Protein AF-A0A7C5WAE3-F1 (afdb_monomer_lite)

Radius of gyration: 23.99 Å; chains: 1; bounding box: 66×28×50 Å

pLDDT: mean 85.36, std 8.63, range [55.19, 97.88]

Structure (mmCIF, N/CA/C/O backbone):
data_AF-A0A7C5WAE3-F1
#
_entry.id   AF-A0A7C5WAE3-F1
#
loop_
_atom_site.group_PDB
_atom_site.id
_atom_site.type_symbol
_atom_site.label_atom_id
_atom_site.label_alt_id
_atom_site.label_comp_id
_atom_site.label_asym_id
_atom_site.label_entity_id
_atom_site.label_seq_id
_atom_site.pdbx_PDB_ins_code
_atom_site.Cartn_x
_atom_site.Cartn_y
_atom_site.Cartn_z
_atom_site.occupancy
_atom_site.B_iso_or_equiv
_atom_site.auth_seq_id
_atom_site.auth_comp_id
_atom_site.auth_asym_id
_atom_site.auth_atom_id
_atom_site.pdbx_PDB_model_num
ATOM 1 N N . MET A 1 1 ? 46.257 0.105 -39.910 1.00 63.16 1 MET A N 1
ATOM 2 C CA . MET A 1 1 ? 45.805 -0.529 -38.641 1.00 63.16 1 MET A CA 1
ATOM 3 C C . MET A 1 1 ? 44.766 0.274 -37.851 1.00 63.16 1 MET A C 1
ATOM 5 O O . MET A 1 1 ? 43.813 -0.334 -37.385 1.00 63.16 1 MET A O 1
ATOM 9 N N . LYS A 1 2 ? 44.884 1.606 -37.702 1.00 74.25 2 LYS A N 1
ATOM 10 C CA . LYS A 1 2 ? 43.980 2.409 -36.845 1.00 74.25 2 LYS A CA 1
ATOM 11 C C . LYS A 1 2 ? 42.496 2.405 -37.276 1.00 74.25 2 LYS A C 1
ATOM 13 O O . LYS A 1 2 ? 41.632 2.284 -36.417 1.00 74.25 2 LYS A O 1
ATOM 18 N N . LEU A 1 3 ? 42.211 2.449 -38.584 1.00 78.12 3 LEU A N 1
ATOM 19 C CA . LEU A 1 3 ? 40.840 2.488 -39.125 1.00 78.12 3 LEU A CA 1
ATOM 20 C C . LEU A 1 3 ? 40.071 1.163 -38.957 1.00 78.12 3 LEU A C 1
ATOM 22 O O . LEU A 1 3 ? 38.913 1.153 -38.562 1.00 78.12 3 LEU A O 1
ATOM 26 N N . LYS A 1 4 ? 40.723 0.017 -39.191 1.00 78.81 4 LYS A N 1
ATOM 27 C CA . LYS A 1 4 ? 40.098 -1.299 -38.961 1.00 78.81 4 LYS A CA 1
ATOM 28 C C . LYS A 1 4 ? 39.796 -1.524 -37.474 1.00 78.81 4 LYS A C 1
ATOM 30 O O . LYS A 1 4 ? 38.754 -2.072 -37.136 1.00 78.81 4 LYS A O 1
ATOM 35 N N . ARG A 1 5 ? 40.676 -1.032 -36.588 1.00 82.62 5 ARG A N 1
ATOM 36 C CA . ARG A 1 5 ? 40.483 -1.090 -35.132 1.00 82.62 5 ARG A CA 1
ATOM 37 C C . ARG A 1 5 ? 39.309 -0.225 -34.668 1.00 82.62 5 ARG A C 1
ATOM 39 O O . ARG A 1 5 ? 38.564 -0.655 -33.797 1.00 82.62 5 ARG A O 1
ATOM 46 N N . SER A 1 6 ? 39.115 0.961 -35.252 1.00 82.06 6 SER A N 1
ATOM 47 C CA . SER A 1 6 ? 37.972 1.817 -34.906 1.00 82.06 6 SER A CA 1
ATOM 48 C C . SER A 1 6 ? 36.640 1.260 -35.418 1.00 82.06 6 SER A C 1
ATOM 50 O O . SER A 1 6 ? 35.639 1.374 -34.717 1.00 82.06 6 SER A O 1
ATOM 52 N N . ILE A 1 7 ? 36.621 0.611 -36.586 1.00 89.94 7 ILE A N 1
ATOM 53 C CA . ILE A 1 7 ? 35.427 -0.074 -37.108 1.00 89.94 7 ILE A CA 1
ATOM 54 C C . ILE A 1 7 ? 35.057 -1.269 -36.220 1.00 89.94 7 ILE A C 1
ATOM 56 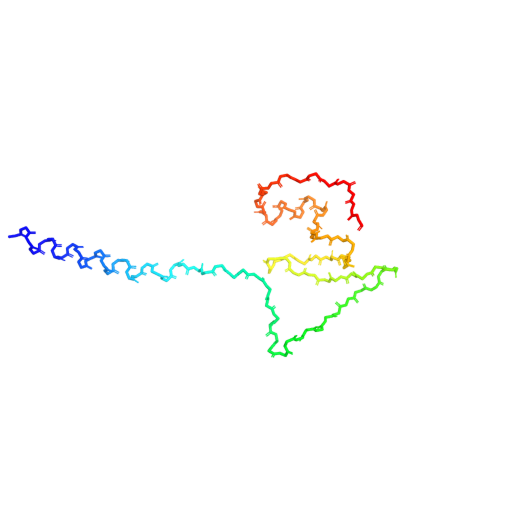O O . ILE A 1 7 ? 33.907 -1.378 -35.802 1.00 89.94 7 ILE A O 1
ATOM 60 N N . ALA A 1 8 ? 36.031 -2.113 -35.867 1.00 91.62 8 ALA A N 1
ATOM 61 C CA . ALA A 1 8 ? 35.805 -3.249 -34.975 1.00 91.62 8 ALA A CA 1
ATOM 62 C C . ALA A 1 8 ? 35.292 -2.806 -33.592 1.00 91.62 8 ALA A C 1
ATOM 64 O O . ALA A 1 8 ? 34.364 -3.406 -33.059 1.00 91.62 8 ALA A O 1
ATOM 65 N N . LEU A 1 9 ? 35.835 -1.710 -33.046 1.00 93.50 9 LEU A N 1
ATOM 66 C CA . LEU A 1 9 ? 35.387 -1.151 -31.768 1.00 93.50 9 LEU A CA 1
ATOM 67 C C . LEU A 1 9 ? 33.938 -0.648 -31.828 1.00 93.50 9 LEU A C 1
ATOM 69 O O . LEU A 1 9 ? 33.162 -0.904 -30.913 1.00 93.50 9 LEU A O 1
ATOM 73 N N . ARG A 1 10 ? 33.554 0.042 -32.909 1.00 93.31 10 ARG A N 1
ATOM 74 C CA . ARG A 1 10 ? 32.168 0.497 -33.105 1.00 93.31 10 ARG A CA 1
ATOM 75 C C . ARG A 1 10 ? 31.206 -0.680 -33.214 1.00 93.31 10 ARG A C 1
ATOM 77 O O . ARG A 1 10 ? 30.149 -0.648 -32.599 1.00 93.31 10 ARG A O 1
ATOM 84 N N . PHE A 1 11 ? 31.592 -1.723 -33.945 1.00 94.38 11 PHE A N 1
ATOM 85 C CA . PHE A 1 11 ? 30.779 -2.929 -34.080 1.00 94.38 11 PHE A CA 1
ATOM 86 C C . PHE A 1 11 ? 30.599 -3.643 -32.733 1.00 94.38 11 PHE A C 1
ATOM 88 O O . PHE A 1 11 ? 29.486 -4.016 -32.377 1.00 94.38 11 PHE A O 1
ATOM 95 N N . PHE A 1 12 ? 31.669 -3.747 -31.941 1.00 94.69 12 PHE A N 1
ATOM 96 C CA . PHE A 1 12 ? 31.622 -4.305 -30.590 1.00 94.69 12 PHE A CA 1
ATOM 97 C C . PHE A 1 12 ? 30.726 -3.492 -29.641 1.00 94.69 12 PHE A C 1
ATOM 99 O O . PHE A 1 12 ? 29.958 -4.075 -28.877 1.00 94.69 12 PHE A O 1
ATOM 106 N N . LEU A 1 13 ? 30.767 -2.156 -29.719 1.00 94.50 13 LEU A N 1
ATOM 107 C CA . LEU A 1 13 ? 29.895 -1.283 -28.926 1.00 94.50 13 LEU A CA 1
ATOM 108 C C . LEU A 1 13 ? 28.419 -1.445 -29.308 1.00 94.50 13 LEU A C 1
ATOM 110 O O . LEU A 1 13 ? 27.578 -1.565 -28.422 1.00 94.50 13 LEU A O 1
ATOM 114 N N . VAL A 1 14 ? 28.107 -1.503 -30.607 1.00 93.94 14 VAL A N 1
ATOM 115 C CA . VAL A 1 14 ? 26.732 -1.718 -31.091 1.00 93.94 14 VAL A CA 1
ATOM 116 C C . VAL A 1 14 ? 26.215 -3.095 -30.675 1.00 93.94 14 VAL A C 1
ATOM 118 O O . VAL A 1 14 ? 25.095 -3.198 -30.179 1.00 93.94 14 VAL A O 1
ATOM 121 N N . LEU A 1 15 ? 27.039 -4.140 -30.803 1.00 92.44 15 LEU A N 1
ATOM 122 C CA . LEU A 1 15 ? 26.677 -5.495 -30.390 1.00 92.44 15 LEU A CA 1
ATOM 123 C C . LEU A 1 15 ? 26.404 -5.559 -28.882 1.00 92.44 15 LEU A C 1
ATOM 125 O O . LEU A 1 15 ? 25.355 -6.043 -28.466 1.00 92.44 15 LEU A O 1
ATOM 129 N N . THR A 1 16 ? 27.300 -4.998 -28.070 1.00 90.44 16 THR A N 1
ATOM 130 C CA . THR A 1 16 ? 27.132 -4.947 -26.610 1.00 90.44 16 THR A CA 1
ATOM 131 C C . THR A 1 16 ? 25.858 -4.190 -26.226 1.00 90.44 16 THR A C 1
ATOM 133 O O . THR A 1 16 ? 25.076 -4.682 -25.420 1.00 90.44 16 THR A O 1
ATOM 136 N N . PHE A 1 17 ? 25.590 -3.038 -26.849 1.00 88.94 17 PHE A N 1
ATOM 137 C CA . PHE A 1 17 ? 24.369 -2.269 -26.597 1.00 88.94 17 PHE A CA 1
ATOM 138 C C . PHE A 1 17 ? 23.096 -3.032 -27.000 1.00 88.94 17 PHE A C 1
ATOM 140 O O . PHE A 1 17 ? 22.103 -2.992 -26.279 1.00 88.94 17 PHE A O 1
ATOM 147 N N . SER A 1 18 ? 23.127 -3.774 -28.113 1.00 87.56 18 SER A N 1
ATOM 148 C CA . SER A 1 18 ? 21.987 -4.585 -28.563 1.00 87.56 18 SER A CA 1
ATOM 149 C C . SER A 1 18 ? 21.667 -5.757 -27.626 1.00 87.56 18 SER A C 1
ATOM 151 O O . SER A 1 18 ? 20.499 -6.072 -27.424 1.00 87.56 18 SER A O 1
ATOM 153 N N . LEU A 1 19 ? 22.684 -6.355 -26.996 1.00 86.56 19 LEU A N 1
ATOM 154 C CA . LEU A 1 19 ? 22.519 -7.475 -26.063 1.00 86.56 19 LEU A CA 1
ATOM 155 C C . LEU A 1 19 ? 22.034 -7.034 -24.670 1.00 86.56 19 LEU A C 1
ATOM 157 O O . LEU A 1 19 ? 21.448 -7.833 -23.945 1.00 86.56 19 LEU A O 1
ATOM 161 N N . LEU A 1 20 ? 22.240 -5.768 -24.296 1.00 85.38 20 LEU A N 1
ATOM 162 C CA . LEU A 1 20 ? 21.876 -5.233 -22.977 1.00 85.38 20 LEU A CA 1
ATOM 163 C C . LEU A 1 20 ? 20.394 -4.837 -22.839 1.00 85.38 20 LEU A C 1
ATOM 165 O O . LEU A 1 20 ? 19.940 -4.593 -21.723 1.00 85.38 20 LEU A O 1
ATOM 169 N N . GLN A 1 21 ? 19.617 -4.802 -23.928 1.00 77.19 21 GLN A N 1
ATOM 170 C CA . GLN A 1 21 ? 18.209 -4.370 -23.876 1.00 77.19 21 GLN A CA 1
ATOM 171 C C . GLN A 1 21 ? 17.285 -5.350 -23.132 1.00 77.19 21 GLN A C 1
ATOM 173 O O . GLN A 1 21 ? 16.237 -4.950 -22.636 1.00 77.19 21 GLN A O 1
ATOM 178 N N . GLY A 1 22 ? 17.675 -6.622 -22.995 1.00 72.75 22 GLY A N 1
ATOM 179 C CA . GLY A 1 22 ? 16.886 -7.636 -22.280 1.00 72.75 22 GLY A CA 1
ATOM 180 C C . GLY A 1 22 ? 16.867 -7.491 -20.753 1.00 72.75 22 GLY A C 1
ATOM 181 O O . GLY A 1 22 ? 16.168 -8.247 -20.086 1.00 72.75 22 GLY A O 1
ATOM 182 N N . LEU A 1 23 ? 17.636 -6.554 -20.188 1.00 73.81 23 LEU A N 1
ATOM 183 C CA . LEU A 1 23 ? 17.732 -6.341 -18.737 1.00 73.81 23 LEU A CA 1
ATOM 184 C C . LEU A 1 23 ? 16.796 -5.244 -18.219 1.00 73.81 23 LEU A C 1
ATOM 186 O O . LEU A 1 23 ? 16.668 -5.070 -17.007 1.00 73.81 23 LEU A O 1
ATOM 190 N N . THR A 1 24 ? 16.146 -4.491 -19.107 1.00 76.44 24 THR A N 1
ATOM 191 C CA . THR A 1 24 ? 15.228 -3.425 -18.706 1.00 76.44 24 THR A CA 1
ATOM 192 C C . THR A 1 24 ? 13.799 -3.943 -18.698 1.00 76.44 24 THR A C 1
ATOM 194 O O . THR A 1 24 ? 13.243 -4.260 -19.748 1.00 76.44 24 THR A O 1
ATOM 197 N N . TYR A 1 25 ? 13.183 -3.981 -17.523 1.00 75.12 25 TYR A N 1
ATOM 198 C CA . TYR A 1 25 ? 11.741 -4.151 -17.397 1.00 75.12 25 TYR A CA 1
ATOM 199 C C . TYR A 1 25 ? 11.090 -2.767 -17.385 1.00 75.12 25 TYR A C 1
ATOM 201 O O . TYR A 1 25 ? 11.493 -1.896 -16.613 1.00 75.12 25 TYR A O 1
ATOM 209 N N . ALA A 1 26 ? 10.095 -2.542 -18.244 1.00 76.50 26 ALA A N 1
ATOM 210 C CA . ALA A 1 26 ? 9.260 -1.353 -18.132 1.00 76.50 26 ALA A CA 1
ATOM 211 C C . ALA A 1 26 ? 8.374 -1.489 -16.886 1.00 76.50 26 ALA A C 1
ATOM 213 O O . ALA A 1 26 ? 7.721 -2.516 -16.696 1.00 76.50 26 ALA A O 1
ATOM 214 N N . GLN A 1 27 ? 8.345 -0.460 -16.041 1.00 72.88 27 GLN A N 1
ATOM 215 C CA . GLN A 1 27 ? 7.405 -0.407 -14.925 1.00 72.88 27 GLN A CA 1
ATOM 216 C C . GLN A 1 27 ? 5.991 -0.159 -15.460 1.00 72.88 27 GLN A C 1
ATOM 218 O O . GLN A 1 27 ? 5.760 0.792 -16.210 1.00 72.88 27 GLN A O 1
ATOM 223 N N . PHE A 1 28 ? 5.044 -1.018 -15.088 1.00 74.81 28 PHE A N 1
ATOM 224 C CA . PHE A 1 28 ? 3.635 -0.764 -15.352 1.00 74.81 28 PHE A CA 1
A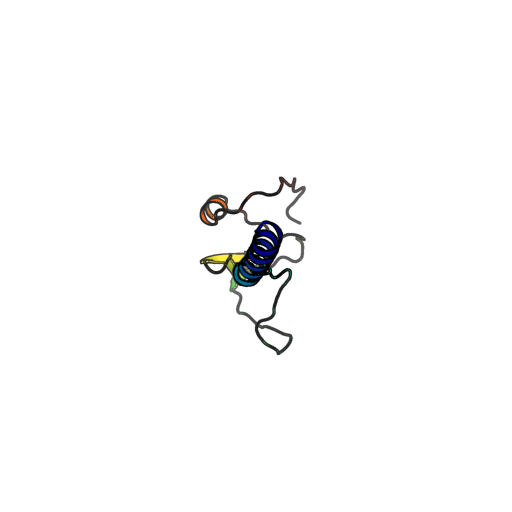TOM 225 C C . PHE A 1 28 ? 3.154 0.351 -14.419 1.00 74.81 28 PHE A C 1
ATOM 227 O O . PHE A 1 28 ? 3.228 0.220 -13.199 1.00 74.81 28 PHE A O 1
ATOM 234 N N . ILE A 1 29 ? 2.683 1.456 -14.997 1.00 77.00 29 ILE A N 1
ATOM 235 C CA . ILE A 1 29 ? 2.096 2.571 -14.254 1.00 77.00 29 ILE A CA 1
ATOM 236 C C . ILE A 1 29 ? 0.591 2.535 -14.491 1.00 77.00 29 ILE A C 1
ATOM 238 O O . ILE A 1 29 ? 0.132 2.772 -15.607 1.00 77.00 29 ILE A O 1
ATOM 242 N N . GLY A 1 30 ? -0.173 2.264 -13.436 1.00 81.00 30 GLY A N 1
ATOM 243 C CA . GLY A 1 30 ? -1.631 2.253 -13.478 1.00 81.00 30 GLY A CA 1
ATOM 244 C C . GLY A 1 30 ? -2.221 1.039 -12.775 1.00 81.00 30 GLY A C 1
ATOM 245 O O . GLY A 1 30 ? -1.575 0.415 -11.936 1.00 81.00 30 GLY A O 1
ATOM 246 N N . PHE A 1 31 ? -3.462 0.713 -13.126 1.00 85.38 31 PHE A N 1
ATOM 247 C CA . PHE A 1 31 ? -4.136 -0.504 -12.688 1.00 85.38 31 PHE A CA 1
ATOM 248 C C . PHE A 1 31 ? -4.514 -1.343 -13.907 1.00 85.38 31 PHE A C 1
ATOM 250 O O . PHE A 1 31 ? -4.829 -0.808 -14.970 1.00 85.38 31 PHE A O 1
ATOM 257 N N . GLU A 1 32 ? -4.508 -2.658 -13.736 1.00 85.25 32 GLU A N 1
ATOM 258 C CA . GLU A 1 32 ? -4.981 -3.602 -14.739 1.00 85.25 32 GLU A CA 1
ATOM 259 C C . GLU A 1 32 ? -6.102 -4.443 -14.133 1.00 85.25 32 GLU A C 1
ATOM 261 O O . GLU A 1 32 ? -5.971 -4.995 -13.040 1.00 85.25 32 GLU A O 1
ATOM 266 N N . ILE A 1 33 ? -7.217 -4.551 -14.852 1.00 87.56 33 ILE A N 1
ATOM 267 C CA . ILE A 1 33 ? -8.212 -5.579 -14.568 1.00 87.56 33 ILE A CA 1
ATOM 268 C C . ILE A 1 33 ? -7.769 -6.812 -15.351 1.00 87.56 33 ILE A C 1
ATOM 270 O O . ILE A 1 33 ? -7.893 -6.836 -16.572 1.00 87.56 33 ILE A O 1
ATOM 274 N N . LEU A 1 34 ? -7.265 -7.829 -14.644 1.00 79.81 34 LEU A N 1
ATOM 275 C CA . LEU A 1 34 ? -6.717 -9.057 -15.246 1.00 79.81 34 LEU A CA 1
ATOM 276 C C . LEU A 1 34 ? -7.708 -9.764 -16.190 1.00 79.81 34 LEU A C 1
ATOM 278 O O . LEU A 1 34 ? -7.319 -10.485 -17.109 1.00 79.81 34 LEU A O 1
ATOM 282 N N . ASN A 1 35 ? -9.006 -9.533 -15.991 1.00 75.38 35 ASN A N 1
ATOM 283 C CA . ASN A 1 35 ? -10.062 -10.104 -16.807 1.00 75.38 35 ASN A CA 1
ATOM 284 C C . ASN A 1 35 ? -10.401 -9.140 -17.955 1.00 75.38 35 ASN A C 1
ATOM 286 O O . ASN A 1 35 ? -10.800 -7.997 -17.728 1.00 75.38 35 ASN A O 1
ATOM 290 N N . ARG A 1 36 ? -10.355 -9.623 -19.206 1.00 72.88 36 ARG A N 1
ATOM 291 C CA . ARG A 1 36 ? -10.707 -8.855 -20.427 1.00 72.88 36 ARG A CA 1
ATOM 292 C C . ARG A 1 36 ? -12.171 -8.372 -20.490 1.00 72.88 36 ARG A C 1
ATOM 294 O O . ARG A 1 36 ? -12.602 -7.836 -21.504 1.00 72.88 36 ARG A O 1
ATOM 301 N N . SER A 1 37 ? -12.941 -8.575 -19.427 1.00 77.69 37 SER A N 1
ATOM 302 C CA . SER A 1 37 ? -14.343 -8.190 -19.265 1.00 77.69 37 SER A CA 1
ATOM 303 C C . SER A 1 37 ? -14.546 -6.713 -18.913 1.00 77.69 37 SER A C 1
ATOM 305 O O . SER A 1 37 ? -15.691 -6.275 -18.835 1.00 77.69 37 SER A O 1
ATOM 307 N N . GLY A 1 38 ? -13.478 -5.950 -18.637 1.00 83.94 38 GLY A N 1
ATOM 308 C CA . GLY A 1 38 ? -13.574 -4.543 -18.211 1.00 83.94 38 GLY A CA 1
ATOM 309 C C . GLY A 1 38 ? -14.251 -4.345 -16.844 1.00 83.94 38 GLY A C 1
ATOM 310 O O . GLY A 1 38 ? -14.529 -3.219 -16.440 1.00 83.94 38 GLY A O 1
ATOM 311 N N . ARG A 1 39 ? -14.526 -5.439 -16.127 1.00 88.44 39 ARG A N 1
ATOM 312 C CA . ARG A 1 39 ? -15.155 -5.482 -14.804 1.00 88.44 39 ARG A CA 1
ATOM 313 C C . ARG A 1 39 ? -14.583 -6.658 -14.022 1.00 88.44 39 ARG A C 1
ATOM 315 O O . ARG A 1 39 ? -14.446 -7.748 -14.581 1.00 88.44 39 ARG A O 1
ATOM 322 N N . SER A 1 40 ? -14.313 -6.436 -12.739 1.00 88.69 40 SER A N 1
ATOM 323 C CA . SER A 1 40 ? -13.949 -7.476 -11.776 1.00 88.69 40 SER A CA 1
ATOM 324 C C . SER A 1 40 ? -14.915 -7.464 -10.596 1.00 88.69 40 SER A C 1
ATOM 326 O O . SER A 1 40 ? -15.429 -6.410 -10.224 1.00 88.69 40 SER A O 1
ATOM 328 N N . THR A 1 41 ? -15.157 -8.639 -10.028 1.00 91.12 41 THR A N 1
ATOM 329 C CA . THR A 1 41 ? -15.928 -8.844 -8.799 1.00 91.12 41 THR A CA 1
ATOM 330 C C . THR A 1 41 ? -15.045 -9.590 -7.815 1.00 91.12 41 THR A C 1
ATOM 332 O O . THR A 1 41 ? -14.380 -10.550 -8.204 1.00 91.12 41 THR A O 1
ATOM 335 N N . PHE A 1 42 ? -15.043 -9.164 -6.559 1.00 91.00 42 PHE A N 1
ATOM 336 C CA . PHE A 1 42 ? -14.258 -9.771 -5.490 1.00 91.00 42 PHE A CA 1
ATOM 337 C C . PHE A 1 42 ? -15.108 -9.887 -4.228 1.00 91.00 42 PHE A C 1
ATOM 339 O O . PHE A 1 42 ? -16.077 -9.145 -4.048 1.00 91.00 42 PHE A O 1
ATOM 346 N N . GLU A 1 43 ? -14.748 -10.839 -3.378 1.00 94.56 43 GLU A N 1
ATOM 347 C CA . GLU A 1 43 ? -15.377 -11.015 -2.075 1.00 94.56 43 GLU A CA 1
ATOM 348 C C . GLU A 1 43 ? -14.852 -9.973 -1.086 1.00 94.56 43 GLU A C 1
ATOM 350 O O . GLU A 1 43 ? -13.700 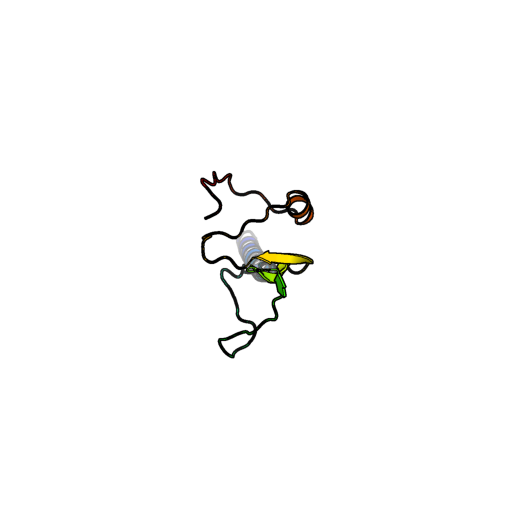-9.538 -1.159 1.00 94.56 43 GLU A O 1
ATOM 355 N N . PHE A 1 44 ? -15.716 -9.567 -0.162 1.00 97.06 44 PHE A N 1
ATOM 356 C CA . PHE A 1 44 ? -15.364 -8.679 0.934 1.00 97.06 44 PHE A CA 1
ATOM 357 C C . PHE A 1 44 ? -16.074 -9.135 2.202 1.00 97.06 44 PHE A C 1
ATOM 359 O O . PHE A 1 44 ? -17.165 -9.711 2.158 1.00 97.06 44 PHE A O 1
ATOM 366 N N . GLU A 1 45 ? -15.472 -8.824 3.339 1.00 97.88 45 GLU A N 1
ATOM 367 C CA . GLU A 1 45 ? -16.072 -9.044 4.642 1.00 97.88 45 GLU A CA 1
ATOM 368 C C . GLU A 1 45 ? -16.765 -7.769 5.110 1.00 97.88 45 GLU A C 1
ATOM 370 O O . GLU A 1 45 ? -16.221 -6.666 5.031 1.00 97.88 45 GLU A O 1
ATOM 375 N N . LYS A 1 46 ? -17.987 -7.910 5.622 1.00 97.19 46 LYS A N 1
ATOM 376 C CA . LYS A 1 46 ? -18.675 -6.815 6.300 1.00 97.19 46 LYS A CA 1
ATOM 377 C C . LYS A 1 46 ? -18.429 -6.931 7.797 1.00 97.19 46 LYS A C 1
ATOM 379 O O . LYS A 1 46 ? -19.022 -7.782 8.457 1.00 97.19 46 LYS A O 1
ATOM 384 N N . VAL A 1 47 ? -17.608 -6.036 8.333 1.00 97.25 47 VAL A N 1
ATOM 385 C CA . VAL A 1 47 ? -17.362 -5.925 9.775 1.00 97.25 47 VAL A CA 1
ATOM 386 C C . VAL A 1 47 ? -18.054 -4.657 10.261 1.00 97.25 47 VAL A C 1
ATOM 388 O O . VAL A 1 47 ? -17.631 -3.545 9.954 1.00 97.25 47 VAL A O 1
ATOM 391 N N . ASN A 1 48 ? -19.165 -4.811 10.985 1.00 96.06 48 ASN A N 1
ATOM 392 C CA . ASN A 1 48 ? -20.076 -3.713 11.332 1.00 96.06 48 ASN A CA 1
ATOM 393 C C . ASN A 1 48 ? -20.601 -2.983 10.078 1.00 96.06 48 ASN A C 1
ATOM 395 O O . ASN A 1 48 ? -21.335 -3.560 9.275 1.00 96.06 48 ASN A O 1
ATOM 399 N N . ASN A 1 49 ? -20.253 -1.708 9.913 1.00 95.19 49 ASN A N 1
ATOM 400 C CA . ASN A 1 49 ? -20.573 -0.873 8.756 1.00 95.19 49 ASN A CA 1
ATOM 401 C C . ASN A 1 49 ? -19.390 -0.709 7.785 1.00 95.19 49 ASN A C 1
ATOM 403 O O . ASN A 1 49 ? -19.501 0.075 6.846 1.00 95.19 49 ASN A O 1
ATOM 407 N N . LEU A 1 50 ? -18.285 -1.429 7.997 1.00 96.44 50 LEU A N 1
ATOM 408 C CA . LEU A 1 50 ? -17.086 -1.347 7.170 1.00 96.44 50 LEU A CA 1
ATOM 409 C C . LEU A 1 50 ? -17.056 -2.468 6.132 1.00 96.44 50 LEU A C 1
ATOM 411 O O . LEU A 1 50 ? -17.384 -3.620 6.426 1.00 96.44 50 LEU A O 1
ATOM 415 N N . VAL A 1 51 ? -16.629 -2.112 4.923 1.00 97.19 51 VAL A N 1
ATOM 416 C CA . VAL A 1 51 ? -16.309 -3.046 3.842 1.00 97.19 51 VAL A CA 1
ATOM 417 C C . VAL A 1 51 ? -14.819 -3.351 3.933 1.00 97.19 51 VAL A C 1
ATOM 419 O O . VAL A 1 51 ? -13.995 -2.478 3.672 1.00 97.19 51 VAL A O 1
ATOM 422 N N . VAL A 1 52 ? -14.478 -4.573 4.331 1.00 97.44 52 VAL A N 1
ATOM 423 C CA . VAL A 1 52 ? -13.099 -5.034 4.497 1.00 97.44 52 VAL A CA 1
ATOM 424 C C . VAL A 1 52 ? -12.726 -5.923 3.318 1.00 97.44 52 VAL A C 1
ATOM 426 O O . VAL A 1 52 ? -13.374 -6.933 3.054 1.00 97.44 52 VAL A O 1
ATOM 429 N N . VAL A 1 53 ? -11.682 -5.535 2.593 1.00 97.06 53 VAL A N 1
ATOM 430 C CA . VAL A 1 53 ? -11.229 -6.192 1.369 1.00 97.06 53 VAL A CA 1
ATOM 431 C C . VAL A 1 53 ? -9.855 -6.821 1.608 1.00 97.06 53 VAL A C 1
ATOM 433 O O . VAL A 1 53 ? -8.924 -6.100 1.985 1.00 97.06 53 VAL A O 1
ATOM 436 N N . PRO A 1 54 ? -9.690 -8.133 1.369 1.00 95.56 54 PRO A N 1
ATOM 437 C CA . PRO A 1 54 ? -8.379 -8.763 1.389 1.00 95.56 54 PRO A CA 1
ATOM 438 C C . PRO A 1 54 ? -7.572 -8.334 0.156 1.00 95.56 54 PRO A C 1
ATOM 440 O O . PRO A 1 54 ? -8.040 -8.409 -0.981 1.00 95.56 54 PRO A O 1
ATOM 443 N N . VAL A 1 55 ? -6.337 -7.888 0.371 1.00 93.50 55 VAL A N 1
ATOM 444 C CA . VAL A 1 55 ? -5.430 -7.390 -0.671 1.00 93.50 55 VAL A CA 1
ATOM 445 C C . VAL A 1 55 ? -4.065 -8.047 -0.522 1.00 93.50 55 VAL A C 1
ATOM 447 O O . VAL A 1 55 ? -3.547 -8.201 0.580 1.00 93.50 55 VAL A O 1
ATOM 450 N N . MET A 1 56 ? -3.449 -8.398 -1.650 1.00 92.06 56 MET A N 1
ATOM 451 C CA . MET A 1 56 ? -2.078 -8.897 -1.687 1.00 92.06 56 MET A CA 1
ATOM 452 C C . MET A 1 56 ? -1.117 -7.769 -2.072 1.00 92.06 56 MET A C 1
ATOM 454 O O . MET A 1 56 ? -0.988 -7.423 -3.247 1.00 92.06 56 MET A O 1
ATOM 458 N N . LEU A 1 57 ? -0.430 -7.190 -1.087 1.00 89.38 57 LEU A N 1
ATOM 459 C CA . LEU A 1 57 ? 0.537 -6.120 -1.311 1.00 89.38 57 LEU A CA 1
ATOM 460 C C . LEU A 1 57 ? 1.818 -6.687 -1.935 1.00 89.38 57 LEU A C 1
ATOM 462 O O . LEU A 1 57 ? 2.415 -7.633 -1.410 1.00 89.38 57 LEU A O 1
ATOM 466 N N . ASN A 1 58 ? 2.237 -6.103 -3.062 1.00 85.38 58 ASN A N 1
ATOM 467 C CA . ASN A 1 58 ? 3.463 -6.455 -3.790 1.00 85.38 58 ASN A CA 1
ATOM 468 C C . ASN A 1 58 ? 3.634 -7.970 -4.022 1.00 85.38 58 ASN A C 1
ATOM 470 O O . ASN A 1 58 ? 4.745 -8.491 -3.924 1.00 85.38 58 ASN A O 1
ATOM 474 N N . ASN A 1 59 ? 2.527 -8.683 -4.276 1.00 86.31 59 ASN A N 1
ATOM 475 C CA . ASN A 1 59 ? 2.485 -10.134 -4.510 1.00 86.31 59 ASN A CA 1
ATOM 476 C C . ASN A 1 59 ? 3.035 -10.998 -3.358 1.00 86.31 59 ASN A C 1
ATOM 478 O O . ASN A 1 59 ? 3.374 -12.159 -3.579 1.00 86.31 59 ASN A O 1
ATOM 482 N N . LYS A 1 60 ? 3.160 -10.446 -2.144 1.00 86.12 60 LYS A N 1
ATOM 483 C CA . LYS A 1 60 ? 3.848 -11.119 -1.030 1.00 86.12 60 LYS A CA 1
ATOM 484 C C . LYS A 1 60 ? 3.087 -11.073 0.282 1.00 86.12 60 LYS A C 1
ATOM 486 O O . LYS A 1 60 ? 3.119 -12.052 1.019 1.00 86.12 60 LYS A O 1
ATOM 491 N N . LEU A 1 61 ? 2.439 -9.952 0.586 1.00 89.00 61 LEU A N 1
ATOM 492 C CA . LEU A 1 61 ? 1.900 -9.718 1.919 1.00 89.00 61 LEU A CA 1
ATOM 493 C C . LEU A 1 61 ? 0.371 -9.604 1.883 1.00 89.00 61 LEU A C 1
ATOM 495 O O . LEU A 1 61 ? -0.136 -8.623 1.334 1.00 89.00 61 LEU A O 1
ATOM 499 N N . PRO A 1 62 ? -0.370 -10.583 2.431 1.00 92.81 62 PRO A N 1
ATOM 500 C CA . PRO A 1 62 ? -1.812 -10.457 2.596 1.00 92.81 62 PRO A CA 1
ATOM 501 C C . PRO A 1 62 ? -2.128 -9.422 3.678 1.00 92.81 62 PRO A C 1
ATOM 503 O O . PRO A 1 62 ? -1.600 -9.496 4.785 1.00 92.81 62 PRO A O 1
ATOM 506 N N . LEU A 1 63 ? -3.001 -8.474 3.357 1.00 93.56 63 LEU A N 1
ATOM 507 C CA . LEU A 1 63 ? -3.473 -7.421 4.251 1.00 93.56 63 LEU A CA 1
ATOM 508 C C . LEU A 1 63 ? -4.981 -7.237 4.092 1.00 93.56 63 LEU A C 1
ATOM 510 O O . LEU A 1 63 ? -5.539 -7.508 3.031 1.00 93.56 63 LEU A O 1
ATOM 514 N N . ASN A 1 64 ? -5.620 -6.709 5.131 1.00 94.75 64 ASN A N 1
ATOM 515 C CA . ASN A 1 64 ? -7.021 -6.312 5.094 1.00 94.75 64 ASN A CA 1
ATOM 516 C C . ASN A 1 64 ? -7.114 -4.792 4.993 1.00 94.75 64 ASN A C 1
ATOM 518 O O . ASN A 1 64 ? -6.578 -4.079 5.840 1.00 94.75 64 ASN A O 1
ATOM 522 N N . PHE A 1 65 ? -7.807 -4.303 3.968 1.00 95.19 65 PHE A N 1
ATOM 523 C CA . PHE A 1 65 ? -8.050 -2.880 3.765 1.00 95.19 65 PHE A CA 1
ATOM 524 C C . PHE A 1 65 ? -9.511 -2.544 4.000 1.00 95.19 65 PHE A C 1
ATOM 526 O O . PHE A 1 65 ? -10.402 -3.267 3.566 1.00 95.19 65 PHE A O 1
ATOM 533 N N . ILE A 1 66 ? -9.758 -1.407 4.640 1.00 95.69 66 ILE A N 1
ATOM 534 C CA . ILE A 1 66 ? -11.091 -0.815 4.686 1.00 95.69 66 ILE A CA 1
ATOM 535 C C . ILE A 1 66 ? -11.290 -0.051 3.376 1.00 95.69 66 ILE A C 1
ATOM 537 O O . ILE A 1 66 ? -10.469 0.794 3.017 1.00 95.69 66 ILE A O 1
ATOM 541 N N . L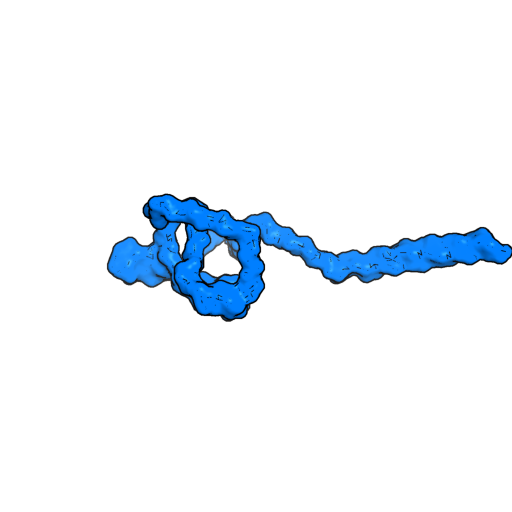EU A 1 67 ? -12.365 -0.360 2.652 1.00 94.88 67 LEU A N 1
ATOM 542 C CA . LEU A 1 67 ? -12.763 0.413 1.484 1.00 94.88 67 LEU A CA 1
ATOM 543 C C . LEU A 1 67 ? -13.444 1.699 1.951 1.00 94.88 67 LEU A C 1
ATOM 545 O O . LEU A 1 67 ? -14.570 1.662 2.447 1.00 94.88 67 LEU A O 1
ATOM 549 N N . ASP A 1 68 ? -12.756 2.820 1.758 1.00 91.75 68 ASP A N 1
ATOM 550 C CA . ASP A 1 68 ? -13.219 4.135 2.180 1.00 91.75 68 ASP A CA 1
ATOM 551 C C . ASP A 1 68 ? -13.233 5.119 1.005 1.00 91.75 68 ASP A C 1
ATOM 553 O O . ASP A 1 68 ? -12.232 5.304 0.311 1.00 91.75 68 ASP A O 1
ATOM 557 N N . THR A 1 69 ? -14.387 5.741 0.766 1.00 90.88 69 THR A N 1
ATOM 558 C CA . THR A 1 69 ? -14.562 6.775 -0.263 1.00 90.88 69 THR A CA 1
ATOM 559 C C . THR A 1 69 ? -14.242 8.184 0.243 1.00 90.88 69 THR A C 1
ATOM 561 O O . THR A 1 69 ? -14.154 9.100 -0.572 1.00 90.88 69 THR A O 1
ATOM 564 N N . GLY A 1 70 ? -14.108 8.379 1.562 1.00 90.06 70 GLY A N 1
ATOM 565 C CA . GLY A 1 70 ? -13.766 9.655 2.201 1.00 90.06 70 GLY A CA 1
ATOM 566 C C . GLY A 1 70 ? -12.287 10.031 2.077 1.00 90.06 70 GLY A C 1
ATOM 567 O O . GLY A 1 70 ? -11.934 11.212 2.132 1.00 90.06 70 GLY A O 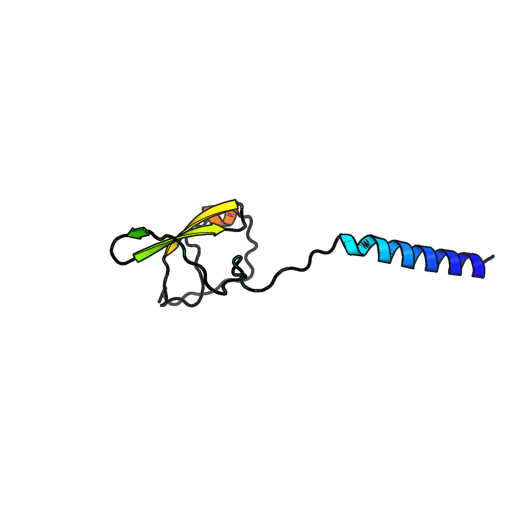1
ATOM 568 N N . VAL A 1 71 ? -11.427 9.048 1.789 1.00 87.12 71 VAL A N 1
ATOM 569 C CA . VAL A 1 71 ? -9.973 9.223 1.740 1.00 87.12 71 VAL A CA 1
ATOM 570 C C . VAL A 1 71 ? -9.452 9.183 0.307 1.00 87.12 71 VAL A C 1
ATOM 572 O O . VAL A 1 71 ? -9.738 8.276 -0.472 1.00 87.12 71 VAL A O 1
ATOM 575 N N . ARG A 1 72 ? -8.609 10.158 -0.050 1.00 84.75 72 ARG A N 1
ATOM 576 C CA . ARG A 1 72 ? -7.981 10.223 -1.382 1.00 84.75 72 ARG A CA 1
ATOM 577 C C . ARG A 1 72 ? -6.833 9.227 -1.569 1.00 84.75 72 ARG A C 1
ATOM 579 O O . ARG A 1 72 ? -6.550 8.826 -2.696 1.00 84.75 72 ARG A O 1
ATOM 586 N N . THR A 1 73 ? -6.125 8.899 -0.496 1.00 86.19 73 THR A N 1
ATOM 587 C CA . THR A 1 73 ? -4.881 8.125 -0.540 1.00 86.19 73 THR A CA 1
ATOM 588 C C . THR A 1 73 ? -5.008 6.917 0.370 1.00 86.19 73 THR A C 1
ATOM 590 O O . THR A 1 73 ? -5.447 7.050 1.507 1.00 86.19 73 THR A O 1
ATOM 593 N N . THR A 1 74 ? -4.577 5.750 -0.100 1.00 88.88 74 THR A N 1
ATOM 594 C CA . THR A 1 74 ? -4.479 4.549 0.734 1.00 88.88 74 THR A CA 1
ATOM 595 C C . THR A 1 74 ? -3.447 4.750 1.844 1.00 88.88 74 THR A C 1
ATOM 597 O O . THR A 1 74 ? -2.318 5.158 1.574 1.00 88.88 74 THR A O 1
ATOM 600 N N . ILE A 1 75 ? -3.821 4.441 3.087 1.00 89.19 75 ILE A N 1
ATOM 601 C CA . ILE A 1 75 ? -2.958 4.580 4.266 1.00 89.19 75 ILE A CA 1
ATOM 602 C C . ILE A 1 75 ? -2.645 3.188 4.816 1.00 89.19 75 ILE A C 1
ATOM 604 O O . ILE A 1 75 ? -3.549 2.394 5.062 1.00 89.19 75 ILE A O 1
ATOM 608 N N . LEU A 1 76 ? -1.360 2.913 5.037 1.00 89.38 76 LEU A N 1
ATOM 609 C CA . LEU A 1 76 ? -0.902 1.802 5.868 1.00 89.38 76 LEU A CA 1
ATOM 610 C C . LEU A 1 76 ? -0.623 2.348 7.268 1.00 89.38 76 LEU A C 1
ATOM 612 O O . LEU A 1 76 ? 0.227 3.220 7.430 1.00 89.38 76 LEU A O 1
ATOM 616 N N . THR A 1 77 ? -1.366 1.874 8.265 1.00 86.56 77 THR A N 1
ATOM 617 C CA . THR A 1 77 ? -1.265 2.367 9.649 1.00 86.56 77 THR A CA 1
ATOM 618 C C . THR A 1 77 ? -0.268 1.586 10.497 1.00 86.56 77 THR A C 1
ATOM 620 O O . THR A 1 77 ? 0.187 2.091 11.519 1.00 86.56 77 THR A O 1
ATOM 623 N N . ASP A 1 78 ? 0.059 0.358 10.092 1.00 84.12 78 ASP A N 1
ATOM 624 C CA . ASP A 1 78 ? 0.996 -0.507 10.801 1.00 84.12 78 ASP A CA 1
ATOM 625 C C . ASP A 1 78 ? 2.427 -0.278 10.294 1.00 84.12 78 ASP A C 1
ATOM 627 O O . ASP A 1 78 ? 2.739 -0.475 9.114 1.00 84.12 78 ASP A O 1
ATOM 631 N N . ARG A 1 79 ? 3.299 0.164 11.203 1.00 79.88 79 ARG A N 1
ATOM 632 C CA . ARG A 1 79 ? 4.700 0.452 10.901 1.00 79.88 79 ARG A CA 1
ATOM 633 C C . ARG A 1 79 ? 5.513 -0.823 10.684 1.00 79.88 79 ARG A C 1
ATOM 635 O O . ARG A 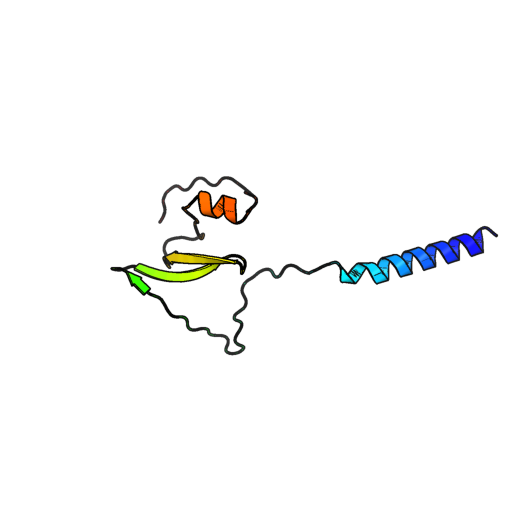1 79 ? 6.359 -0.832 9.792 1.00 79.88 79 ARG A O 1
ATOM 642 N N . ASP A 1 80 ? 5.233 -1.898 11.410 1.00 83.75 80 ASP A N 1
ATOM 643 C CA . ASP A 1 80 ? 6.004 -3.141 11.302 1.00 83.75 80 ASP A CA 1
ATOM 644 C C . ASP A 1 80 ? 5.820 -3.764 9.908 1.00 83.75 80 ASP A C 1
ATOM 646 O O . ASP A 1 80 ? 6.753 -4.294 9.301 1.00 83.75 80 ASP A O 1
ATOM 650 N N . ILE A 1 81 ? 4.624 -3.593 9.337 1.00 81.06 81 ILE A N 1
ATOM 651 C CA . ILE A 1 81 ? 4.304 -3.965 7.955 1.00 81.06 81 ILE A CA 1
ATOM 652 C C . ILE A 1 81 ? 5.136 -3.170 6.939 1.00 81.06 81 ILE A C 1
ATOM 654 O O . ILE A 1 81 ? 5.604 -3.734 5.948 1.00 81.06 81 ILE A O 1
ATOM 658 N N . SER A 1 82 ? 5.349 -1.872 7.168 1.00 75.75 82 SER A N 1
ATOM 659 C CA . SER A 1 82 ? 6.147 -1.036 6.261 1.00 75.75 82 SER A CA 1
ATOM 660 C C . SER A 1 82 ? 7.623 -1.452 6.225 1.00 75.75 82 SER A C 1
ATOM 662 O O . SER A 1 82 ? 8.219 -1.515 5.143 1.00 75.75 82 SER A O 1
ATOM 664 N N . ASP A 1 83 ? 8.174 -1.827 7.382 1.00 76.12 83 ASP A N 1
ATOM 665 C CA . ASP A 1 83 ? 9.555 -2.285 7.519 1.00 76.12 83 ASP A CA 1
ATOM 666 C C . ASP A 1 83 ? 9.734 -3.671 6.873 1.00 76.12 83 ASP A C 1
ATOM 668 O O . ASP A 1 83 ? 10.711 -3.905 6.155 1.00 76.12 83 ASP A O 1
ATOM 672 N N . LEU A 1 84 ? 8.743 -4.563 7.016 1.00 79.69 84 LEU A N 1
ATOM 673 C CA . LEU A 1 84 ? 8.743 -5.890 6.388 1.00 79.69 84 LEU A CA 1
ATOM 674 C C . LEU A 1 84 ? 8.805 -5.821 4.853 1.00 79.69 84 LEU A C 1
ATOM 676 O O . LEU A 1 84 ? 9.477 -6.633 4.215 1.00 79.69 84 LEU A O 1
ATOM 680 N N . VAL A 1 85 ? 8.107 -4.859 4.244 1.00 76.38 85 VAL A N 1
ATOM 681 C CA . VAL A 1 85 ? 8.018 -4.734 2.778 1.00 76.38 85 VAL A CA 1
ATOM 682 C C . VAL A 1 85 ? 9.186 -3.917 2.199 1.00 76.38 85 VAL A C 1
ATOM 684 O O . VAL A 1 85 ? 9.307 -3.806 0.979 1.00 76.38 85 VAL A O 1
ATOM 687 N N . SER A 1 86 ? 10.094 -3.402 3.044 1.00 74.88 86 SER A N 1
ATOM 688 C CA . SER A 1 86 ? 11.256 -2.590 2.634 1.00 74.88 86 SER A CA 1
ATOM 689 C C . SER A 1 86 ? 10.866 -1.425 1.713 1.00 74.88 86 SER A C 1
ATOM 691 O O . SER A 1 86 ? 11.554 -1.118 0.735 1.00 74.88 86 SER A O 1
ATOM 693 N N . ILE A 1 87 ? 9.723 -0.791 1.991 1.00 74.69 87 ILE A N 1
ATOM 694 C CA . ILE A 1 87 ? 9.223 0.321 1.180 1.00 74.69 87 ILE A CA 1
ATOM 695 C C . ILE A 1 87 ? 10.102 1.540 1.458 1.00 74.69 87 ILE A C 1
ATOM 697 O O . ILE A 1 87 ? 10.284 1.946 2.603 1.00 74.69 87 ILE A O 1
ATOM 701 N N . SER A 1 88 ? 10.651 2.142 0.404 1.00 77.94 88 SER A N 1
ATOM 702 C CA . SER A 1 88 ? 11.366 3.411 0.539 1.00 77.94 88 SER A CA 1
ATOM 703 C C . SER A 1 88 ? 10.366 4.543 0.757 1.00 77.94 88 SER A C 1
ATOM 705 O O . SER A 1 88 ? 9.485 4.773 -0.072 1.00 77.94 88 SER A O 1
ATOM 707 N N . TYR A 1 89 ? 10.505 5.254 1.874 1.00 81.19 89 TYR A N 1
ATOM 708 C CA . TYR A 1 89 ? 9.722 6.452 2.151 1.00 81.19 89 TYR A CA 1
ATOM 709 C C . TYR A 1 89 ? 10.135 7.573 1.194 1.00 81.19 89 TYR A C 1
ATOM 711 O O . TYR A 1 89 ? 11.264 8.052 1.250 1.00 81.19 89 TYR A O 1
ATOM 719 N N . ASP A 1 90 ? 9.213 7.992 0.328 1.00 82.62 90 ASP A N 1
ATOM 720 C CA . ASP A 1 90 ? 9.459 9.064 -0.645 1.00 82.62 90 ASP A CA 1
ATOM 721 C C . ASP A 1 90 ? 9.373 10.454 0.006 1.00 82.62 90 ASP A C 1
ATOM 723 O O . ASP A 1 90 ? 10.262 11.294 -0.124 1.00 82.62 90 ASP A O 1
ATOM 727 N N . ARG A 1 91 ? 8.308 10.698 0.779 1.00 85.00 91 ARG A N 1
ATOM 728 C CA . ARG A 1 91 ? 8.072 11.987 1.439 1.00 85.00 91 ARG A CA 1
ATOM 729 C C . ARG A 1 91 ? 7.241 11.851 2.705 1.00 85.00 91 ARG A C 1
ATOM 731 O O . ARG A 1 91 ? 6.369 10.993 2.800 1.00 85.00 91 ARG A O 1
ATOM 738 N N . SER A 1 92 ? 7.453 12.777 3.637 1.00 86.75 92 SER A N 1
ATOM 739 C CA . SER A 1 92 ? 6.532 12.982 4.754 1.00 86.75 92 SER A CA 1
ATOM 740 C C . SER A 1 92 ? 5.299 13.760 4.288 1.00 86.75 92 SER A C 1
ATOM 742 O O . SER A 1 92 ? 5.396 14.683 3.467 1.00 86.75 92 SER A O 1
ATOM 744 N N . VAL A 1 93 ? 4.133 13.377 4.801 1.00 84.06 93 VAL A N 1
ATOM 745 C CA . VAL A 1 93 ? 2.855 14.036 4.529 1.00 84.06 93 VAL A CA 1
ATOM 746 C C . VAL A 1 93 ? 2.161 14.289 5.859 1.00 84.06 93 VAL A C 1
ATOM 748 O O . VAL A 1 93 ? 1.933 13.361 6.630 1.00 84.06 93 VAL A O 1
ATOM 751 N N . THR A 1 94 ? 1.807 15.545 6.123 1.00 85.38 94 THR A N 1
ATOM 752 C CA . THR A 1 94 ? 0.977 15.896 7.277 1.00 85.38 94 THR A CA 1
ATOM 753 C C . THR A 1 94 ? -0.481 15.644 6.928 1.00 85.38 94 THR A C 1
ATOM 755 O O . THR A 1 94 ? -1.017 16.251 6.000 1.00 85.38 94 THR A O 1
ATOM 758 N N . ILE A 1 95 ? -1.121 14.751 7.676 1.00 79.12 95 ILE A N 1
ATOM 759 C CA . ILE A 1 95 ? -2.535 14.422 7.516 1.00 79.12 95 ILE A CA 1
ATOM 760 C C . ILE A 1 95 ? -3.325 15.269 8.520 1.00 79.12 95 ILE A C 1
ATOM 762 O O . ILE A 1 95 ? -3.111 15.160 9.723 1.00 79.12 95 ILE A O 1
ATOM 766 N N . ALA A 1 96 ? -4.213 16.141 8.029 1.00 78.94 96 ALA A N 1
ATOM 767 C CA . ALA A 1 96 ? -5.053 16.998 8.880 1.00 78.94 96 ALA A CA 1
ATOM 768 C C . ALA A 1 96 ? -6.254 16.249 9.499 1.00 78.94 96 ALA A C 1
ATOM 770 O O . ALA A 1 96 ? -6.891 16.751 10.420 1.00 78.94 96 ALA A O 1
ATOM 771 N N . GLY A 1 97 ? -6.551 15.052 8.992 1.00 71.06 97 GLY A N 1
ATOM 772 C CA . GLY A 1 97 ? -7.607 14.147 9.436 1.00 71.06 97 GLY A CA 1
ATOM 773 C C . GLY A 1 97 ? -7.715 12.965 8.470 1.00 71.06 97 GLY A C 1
ATOM 774 O O . GLY A 1 97 ? -7.233 13.060 7.341 1.00 71.06 97 GLY A O 1
ATOM 775 N N . ALA A 1 98 ? -8.307 11.855 8.916 1.00 63.97 98 ALA A N 1
ATOM 776 C CA . ALA A 1 98 ? -8.479 10.672 8.070 1.00 63.97 98 ALA A CA 1
ATOM 777 C C . ALA A 1 98 ? -9.536 10.887 6.974 1.00 63.97 98 ALA A C 1
ATOM 779 O O . ALA A 1 98 ? -9.350 10.336 5.899 1.00 63.97 98 ALA A O 1
ATOM 780 N N . GLY A 1 99 ? -10.523 11.768 7.210 1.00 55.19 99 GLY A N 1
ATOM 781 C CA . GLY A 1 99 ? -11.620 12.049 6.280 1.00 55.19 99 GLY A CA 1
ATOM 782 C C . GLY A 1 99 ? -12.644 10.936 6.295 1.00 55.19 99 GLY A C 1
ATOM 783 O O . GLY A 1 99 ? -12.479 10.015 5.477 1.00 55.19 99 GLY A O 1
#

Foldseek 3Di:
DVVVVVVVVVVVVVVVVVVPPVVDDDDDDDDDDPDPPVDDDDDFDDDPPWTWGWDQPPVHDTDIDTDDPVAPDGDDPDPVVCVVVVDDDPDDDDDPDRD

Sequence (99 aa):
MKLKRSIALRFFLVLTFSLLQGLTYAQFIGFEILNRSGRSTFEFEKVNNLVVVPVMLNNKLPLNFILDTGVRTTILTDRDISDLVSISYDRSVTIAGAG

Secondary structure (DSSP, 8-state):
-HHHHHHHHHHHHHHHHHHGGGG-PPPP-S---SSTTS------EEETTEEEEEEEETTTEEEEEE--SS-SS-----HHHHHHTT---------S---